Protein AF-A0A7R9H6P8-F1 (afdb_monomer_lite)

Secondary structure (DSSP, 8-state):
---SSSSTT-HHHHHHHHHHHHH-TTS-HHHHHHHHHHH--HHHHHHHHHTT-S--PPP---------------------------------------SS--SSHHHHHHHHHHHHHHHHHHHHHHHHHHHT--------

pLDDT: mean 73.04, std 22.58, range [33.72, 96.62]

Radius of gyration: 25.8 Å; chains: 1; bounding box: 58×36×76 Å

Foldseek 3Di:
DDDPPPQLPDPVLVVLLVVLCVVVVFFDSVQLSVVCSVPVDSVVSNVCVVVVVGDDDTDDDPDDDDDDDDDDDDYDDDDDPPPDDDDDDDDDDDPPDDVDQDPDPVVNVVSVVVNVVVVVVVVVVVVCVVVVPDPPPPDD

Organism: Timema poppense (NCBI:txid170557)

Structure (mmCIF, N/CA/C/O backbone):
data_AF-A0A7R9H6P8-F1
#
_entry.id   AF-A0A7R9H6P8-F1
#
loop_
_atom_site.group_PDB
_atom_site.id
_atom_site.type_symbol
_atom_site.label_atom_id
_atom_site.label_alt_id
_atom_site.label_comp_id
_atom_site.label_asym_id
_atom_site.label_entity_id
_atom_site.label_seq_id
_atom_site.pdbx_PDB_ins_code
_atom_site.Cartn_x
_atom_site.Cartn_y
_atom_site.Cartn_z
_atom_site.occupancy
_atom_site.B_iso_or_equiv
_atom_site.auth_seq_id
_atom_site.auth_comp_id
_atom_site.auth_asym_id
_atom_site.auth_atom_id
_atom_site.pdbx_PDB_model_num
ATOM 1 N N . MET A 1 1 ? -23.206 -1.501 -11.627 1.00 37.97 1 MET A N 1
ATOM 2 C CA . MET A 1 1 ? -22.827 -1.495 -10.198 1.00 37.97 1 MET A CA 1
ATOM 3 C C . MET A 1 1 ? -22.296 -2.880 -9.834 1.00 37.97 1 MET A C 1
ATOM 5 O O . MET A 1 1 ? -23.114 -3.758 -9.580 1.00 37.97 1 MET A O 1
ATOM 9 N N . PRO A 1 2 ? -20.983 -3.161 -9.915 1.00 48.78 2 PRO A N 1
ATOM 10 C CA . PRO A 1 2 ? -20.496 -4.504 -9.627 1.00 48.78 2 PRO A CA 1
ATOM 11 C C . PRO A 1 2 ? -20.316 -4.713 -8.110 1.00 48.78 2 PRO A C 1
ATOM 13 O O . PRO A 1 2 ? -19.458 -4.113 -7.479 1.00 48.78 2 PRO A O 1
ATOM 16 N N . GLN A 1 3 ? -21.210 -5.528 -7.546 1.00 43.28 3 GLN A N 1
ATOM 17 C CA . GLN A 1 3 ? -20.971 -6.648 -6.620 1.00 43.28 3 GLN A CA 1
ATOM 18 C C . GLN A 1 3 ? -19.901 -6.494 -5.505 1.00 43.28 3 GLN A C 1
ATOM 20 O O . GLN A 1 3 ? -18.798 -7.018 -5.625 1.00 43.28 3 GLN A O 1
ATOM 25 N N . LEU A 1 4 ? -20.271 -5.930 -4.344 1.00 50.16 4 LEU A N 1
ATOM 26 C CA . LEU A 1 4 ? -19.493 -6.022 -3.085 1.00 50.16 4 LEU A CA 1
ATOM 27 C C . LEU A 1 4 ? -19.704 -7.344 -2.302 1.00 50.16 4 LEU A C 1
ATOM 29 O O . LEU A 1 4 ? -19.165 -7.512 -1.212 1.00 50.16 4 LEU A O 1
ATOM 33 N N . SER A 1 5 ? -20.480 -8.300 -2.825 1.00 51.19 5 SER A N 1
ATOM 34 C CA . SER A 1 5 ? -20.969 -9.445 -2.035 1.00 51.19 5 SER A CA 1
ATOM 35 C C . SER A 1 5 ? -20.030 -10.663 -1.955 1.00 51.19 5 SER A C 1
ATOM 37 O O . SER A 1 5 ? -20.344 -11.590 -1.215 1.00 51.19 5 SER A O 1
ATOM 39 N N . GLN A 1 6 ? -18.909 -10.711 -2.688 1.00 51.78 6 GLN A N 1
ATOM 40 C CA . GLN A 1 6 ? -18.030 -11.900 -2.708 1.00 51.78 6 GLN A CA 1
ATOM 41 C C . GLN A 1 6 ? -16.769 -11.812 -1.832 1.00 51.78 6 GLN A C 1
ATOM 43 O O . GLN A 1 6 ? -16.151 -12.840 -1.568 1.00 51.78 6 GLN A O 1
ATOM 48 N N . TYR A 1 7 ? -16.380 -10.630 -1.346 1.00 56.72 7 TYR A N 1
ATOM 49 C CA . TYR A 1 7 ? -15.094 -10.472 -0.649 1.00 56.72 7 TYR A CA 1
ATOM 50 C C . TYR A 1 7 ? -15.143 -10.719 0.866 1.00 56.72 7 TYR A C 1
ATOM 52 O O . TYR A 1 7 ? -14.104 -11.009 1.458 1.00 56.72 7 TYR A O 1
ATOM 60 N N . SER A 1 8 ? -16.326 -10.683 1.494 1.00 57.38 8 SER A N 1
ATOM 61 C CA . SER A 1 8 ? -16.483 -10.871 2.950 1.00 57.38 8 SER A CA 1
ATOM 62 C C . SER A 1 8 ? -16.074 -12.267 3.447 1.00 57.38 8 SER A C 1
ATOM 64 O O . SER A 1 8 ? -15.758 -12.434 4.626 1.00 57.38 8 SER A O 1
ATOM 66 N N . GLY A 1 9 ? -16.043 -13.262 2.553 1.00 64.94 9 GLY A N 1
ATOM 67 C CA . GLY A 1 9 ? -15.785 -14.666 2.879 1.00 64.94 9 GLY A CA 1
ATOM 68 C C . GLY A 1 9 ? -14.418 -15.211 2.463 1.00 64.94 9 GLY A C 1
ATOM 69 O O . GLY A 1 9 ? -14.198 -16.411 2.612 1.00 64.94 9 GLY A O 1
ATOM 70 N N . SER A 1 10 ? -13.498 -14.400 1.921 1.00 85.50 10 SER A N 1
ATOM 71 C CA . SER A 1 10 ? -12.208 -14.961 1.497 1.00 85.50 10 SER A CA 1
ATOM 72 C C . SER A 1 10 ? -11.336 -15.326 2.718 1.00 85.50 10 SER A C 1
ATOM 74 O O . SER A 1 10 ? -11.171 -14.514 3.637 1.00 85.50 10 SER A O 1
ATOM 76 N N . PRO A 1 11 ? -10.752 -16.540 2.763 1.00 88.81 11 PRO A N 1
ATOM 77 C CA . PRO A 1 11 ? -9.959 -17.004 3.907 1.00 88.81 11 PRO A CA 1
ATOM 78 C C . PRO A 1 11 ? -8.655 -16.214 4.082 1.00 88.81 11 PRO A C 1
ATOM 80 O O . PRO A 1 11 ? -8.019 -16.261 5.133 1.00 88.81 11 PRO A O 1
ATOM 83 N N . GLU A 1 12 ? -8.218 -15.508 3.043 1.00 91.94 12 GLU A N 1
ATOM 84 C CA . GLU A 1 12 ? -7.106 -14.567 3.108 1.00 91.94 12 GLU A CA 1
ATOM 85 C C . GLU A 1 12 ? -7.494 -13.295 3.867 1.00 91.94 12 GLU A C 1
ATOM 87 O O . GLU A 1 12 ? -6.820 -12.937 4.830 1.00 91.94 12 GLU A O 1
ATOM 92 N N . LEU A 1 13 ? -8.630 -12.678 3.532 1.00 92.69 13 LEU A N 1
ATOM 93 C CA . LEU A 1 13 ? -9.085 -11.455 4.195 1.00 92.69 13 LEU A CA 1
ATOM 94 C C . LEU A 1 13 ? -9.357 -11.687 5.685 1.00 92.69 13 LEU A C 1
ATOM 96 O O . LEU A 1 13 ? -8.992 -10.868 6.519 1.00 92.69 13 LEU A O 1
ATOM 100 N N . GLN A 1 14 ? -9.905 -12.851 6.038 1.00 93.88 14 GLN A N 1
ATOM 101 C CA . GLN A 1 14 ? -10.094 -13.261 7.433 1.00 93.88 14 GLN A CA 1
ATOM 102 C C . GLN A 1 14 ? -8.765 -13.396 8.198 1.00 93.88 14 GLN A C 1
ATOM 104 O O . GLN A 1 14 ? -8.693 -13.051 9.378 1.00 93.88 14 GLN A O 1
ATOM 109 N N . ARG A 1 15 ? -7.691 -13.861 7.541 1.00 95.12 15 ARG A N 1
ATOM 110 C CA . ARG A 1 15 ? -6.345 -13.891 8.140 1.00 95.12 15 ARG A CA 1
ATOM 111 C C . ARG A 1 15 ? -5.810 -12.478 8.368 1.00 95.12 15 ARG A C 1
ATOM 113 O O . ARG A 1 15 ? -5.304 -12.199 9.451 1.00 95.12 15 ARG A O 1
ATOM 120 N N . MET A 1 16 ? -5.992 -11.585 7.397 1.00 96.25 16 MET A N 1
ATOM 121 C CA . MET A 1 16 ? -5.592 -10.179 7.516 1.00 96.25 16 MET A CA 1
ATOM 122 C C . MET A 1 16 ? -6.354 -9.457 8.635 1.00 96.25 16 MET A C 1
ATOM 124 O O . MET A 1 16 ? -5.744 -8.739 9.421 1.00 96.25 16 MET A O 1
ATOM 128 N N . VAL A 1 17 ? -7.665 -9.693 8.766 1.00 96.12 17 VAL A N 1
ATOM 129 C CA . VAL A 1 17 ? -8.488 -9.127 9.849 1.00 96.12 17 VAL A CA 1
ATOM 130 C C . VAL A 1 17 ? -7.927 -9.501 11.220 1.00 96.12 17 VAL A C 1
ATOM 132 O O . VAL A 1 17 ? -7.812 -8.636 12.085 1.00 96.12 17 VAL A O 1
ATOM 135 N N . ARG A 1 18 ? -7.554 -10.771 11.424 1.00 95.75 18 ARG A N 1
ATOM 136 C CA . ARG A 1 18 ? -6.962 -11.228 12.692 1.00 95.75 18 ARG A CA 1
ATOM 137 C C . ARG A 1 18 ? -5.633 -10.537 12.970 1.00 95.75 18 ARG A C 1
ATOM 139 O O . ARG A 1 18 ? -5.439 -10.043 14.068 1.00 95.75 18 ARG A O 1
ATOM 146 N N . GLN A 1 19 ? -4.759 -10.439 11.969 1.00 96.62 19 GLN A N 1
ATOM 147 C CA . GLN A 1 19 ? -3.470 -9.760 12.118 1.00 96.62 19 GLN A CA 1
ATOM 148 C C . GLN A 1 19 ? -3.630 -8.293 12.541 1.00 96.62 19 GLN A C 1
ATOM 150 O O . GLN A 1 19 ? -2.896 -7.824 13.406 1.00 96.62 19 GLN A O 1
ATOM 155 N N . VAL A 1 20 ? -4.595 -7.573 11.961 1.00 96.31 20 VAL A N 1
ATOM 156 C CA . VAL A 1 20 ? -4.884 -6.184 12.353 1.00 96.31 20 VAL A CA 1
ATOM 157 C C . VAL A 1 20 ? -5.493 -6.120 13.759 1.00 96.31 20 VAL A C 1
ATOM 159 O O . VAL A 1 20 ? -5.157 -5.221 14.523 1.00 96.31 20 VAL A O 1
ATOM 162 N N . ALA A 1 21 ? -6.343 -7.078 14.133 1.00 94.81 21 ALA A N 1
ATOM 163 C CA . ALA A 1 21 ? -6.947 -7.123 15.464 1.00 94.81 21 ALA A CA 1
ATOM 164 C C . ALA A 1 21 ? -5.920 -7.355 16.591 1.00 94.81 21 ALA A C 1
ATOM 166 O O . ALA A 1 21 ? -6.086 -6.795 17.670 1.00 94.81 21 ALA A O 1
ATOM 167 N N . GLU A 1 22 ? -4.835 -8.097 16.339 1.00 95.75 22 GLU A N 1
ATOM 168 C CA . GLU A 1 22 ? -3.742 -8.271 17.315 1.00 95.75 22 GLU A CA 1
ATOM 169 C C . GLU A 1 22 ? -3.032 -6.948 17.647 1.00 95.75 22 GLU A C 1
ATOM 171 O O . GLU A 1 22 ? -2.591 -6.739 18.775 1.00 95.75 22 GLU A O 1
ATOM 176 N N . VAL A 1 23 ? -2.927 -6.035 16.674 1.00 96.25 23 VAL A N 1
ATOM 177 C CA . VAL A 1 23 ? -2.262 -4.732 16.860 1.00 96.25 23 VAL A CA 1
ATOM 178 C C . VAL A 1 23 ? -3.230 -3.608 17.233 1.00 96.25 23 VAL A C 1
ATOM 180 O O . VAL A 1 23 ? -2.809 -2.608 17.811 1.00 96.25 23 VAL A O 1
ATOM 183 N N . LEU A 1 24 ? -4.522 -3.762 16.935 1.00 93.62 24 LEU A N 1
ATOM 184 C CA . LEU A 1 24 ? -5.581 -2.796 17.228 1.00 93.62 24 LEU A CA 1
ATOM 185 C C . LEU A 1 24 ? -6.790 -3.491 17.892 1.00 93.62 24 LEU A C 1
ATOM 187 O O . LEU A 1 24 ? -7.868 -3.560 17.297 1.00 93.62 24 LEU A O 1
ATOM 191 N N . PRO A 1 25 ? -6.655 -3.971 19.144 1.00 91.94 25 PRO A N 1
ATOM 192 C CA . PRO A 1 25 ? -7.659 -4.827 19.791 1.00 91.94 25 PRO A CA 1
ATOM 193 C C . PRO A 1 25 ? -8.988 -4.124 20.100 1.00 91.94 25 PRO A C 1
ATOM 195 O O . PRO A 1 25 ? -10.005 -4.778 20.315 1.00 91.94 25 PRO A O 1
ATOM 198 N N . TYR A 1 26 ? -9.005 -2.789 20.122 1.00 92.00 26 TYR A N 1
ATOM 199 C CA . TYR A 1 26 ? -10.213 -2.003 20.393 1.00 92.00 26 TYR A CA 1
ATOM 200 C C . TYR A 1 26 ? -11.073 -1.757 19.147 1.00 92.00 26 TYR A C 1
ATOM 202 O O . TYR A 1 26 ? -12.174 -1.214 19.264 1.00 92.00 26 TYR A O 1
ATOM 210 N N . VAL A 1 27 ? -10.590 -2.132 17.959 1.00 92.94 27 VAL A N 1
ATOM 211 C CA . VAL A 1 27 ? -11.287 -1.909 16.690 1.00 92.94 27 VAL A CA 1
ATOM 212 C C . VAL A 1 27 ? -12.149 -3.132 16.350 1.00 92.94 27 VAL A C 1
ATOM 214 O O . VAL A 1 27 ? -11.625 -4.243 16.284 1.00 92.94 27 VAL A O 1
ATOM 217 N N . PRO A 1 28 ? -13.457 -2.968 16.076 1.00 93.25 28 PRO A N 1
ATOM 218 C CA . PRO A 1 28 ? -14.317 -4.078 15.674 1.00 93.25 28 PRO A CA 1
ATOM 219 C C . PRO A 1 28 ? -13.875 -4.746 14.363 1.00 93.25 28 PRO A C 1
ATOM 221 O O . PRO A 1 28 ? -13.532 -4.071 13.389 1.00 93.25 28 PRO A O 1
ATOM 224 N N . HIS A 1 29 ? -13.985 -6.076 14.296 1.00 93.62 29 HIS A N 1
ATOM 225 C CA . HIS A 1 29 ? -13.625 -6.854 13.104 1.00 93.62 29 HIS A CA 1
ATOM 226 C C . HIS A 1 29 ? -14.383 -6.427 11.842 1.00 93.62 29 HIS A C 1
ATOM 228 O O . HIS A 1 29 ? -13.794 -6.422 10.766 1.00 93.62 29 HIS A O 1
ATOM 234 N N . ASP A 1 30 ? -15.648 -6.014 11.961 1.00 92.38 30 ASP A N 1
ATOM 235 C CA . ASP A 1 30 ? -16.454 -5.561 10.818 1.00 92.38 30 ASP A CA 1
ATOM 236 C C . ASP A 1 30 ? -15.883 -4.297 10.167 1.00 92.38 30 ASP A C 1
ATOM 238 O O . ASP A 1 30 ? -15.922 -4.135 8.946 1.00 92.38 30 ASP A O 1
ATOM 242 N N . VAL A 1 31 ? -15.311 -3.407 10.981 1.00 93.81 31 VAL A N 1
ATOM 243 C CA . VAL A 1 31 ? -14.673 -2.171 10.520 1.00 93.81 31 VAL A CA 1
ATOM 244 C C . VAL A 1 31 ? -13.377 -2.496 9.790 1.00 93.81 31 VAL A C 1
ATOM 246 O O . VAL A 1 31 ? -13.159 -2.012 8.679 1.00 93.81 31 VAL A O 1
ATOM 249 N N . ILE A 1 32 ? -12.550 -3.356 10.390 1.00 94.81 32 ILE A N 1
ATOM 250 C CA . ILE A 1 32 ? -11.300 -3.833 9.793 1.00 94.81 32 ILE A CA 1
ATOM 251 C C . ILE A 1 32 ? -11.594 -4.529 8.459 1.00 94.81 32 ILE A C 1
ATOM 253 O O . ILE A 1 32 ? -10.953 -4.238 7.454 1.00 94.81 32 ILE A O 1
ATOM 257 N N . LEU A 1 33 ? -12.596 -5.411 8.428 1.00 94.69 33 LEU A N 1
ATOM 258 C CA . LEU A 1 33 ? -13.016 -6.135 7.232 1.00 94.69 33 LEU A CA 1
ATOM 259 C C . LEU A 1 33 ? -13.463 -5.168 6.134 1.00 94.69 33 LEU A C 1
ATOM 261 O O . LEU A 1 33 ? -13.015 -5.284 4.995 1.00 94.69 33 LEU A O 1
ATOM 265 N N . LYS A 1 34 ? -14.316 -4.195 6.470 1.00 92.38 34 LYS A N 1
ATOM 266 C CA . LYS A 1 34 ? -14.814 -3.197 5.517 1.00 92.38 34 LYS A CA 1
ATOM 267 C C . LYS A 1 34 ? -13.679 -2.383 4.900 1.00 92.38 34 LYS A C 1
ATOM 269 O O . LYS A 1 34 ? -13.715 -2.132 3.696 1.00 92.38 34 LYS A O 1
ATOM 274 N N . ASP A 1 35 ? -12.692 -1.975 5.697 1.00 94.38 35 ASP A N 1
ATOM 275 C CA . ASP A 1 35 ? -11.550 -1.232 5.165 1.00 94.38 35 ASP A CA 1
ATOM 276 C C . ASP A 1 35 ? -10.614 -2.129 4.349 1.00 94.38 35 ASP A C 1
ATOM 278 O O . ASP A 1 35 ? -10.187 -1.727 3.271 1.00 94.38 35 ASP A O 1
ATOM 282 N N . LEU A 1 36 ? -10.392 -3.377 4.771 1.00 94.31 36 LEU A N 1
ATOM 283 C CA . LEU A 1 36 ? -9.584 -4.355 4.038 1.00 94.31 36 LEU A CA 1
ATOM 284 C C . LEU A 1 36 ? -10.159 -4.718 2.665 1.00 94.31 36 LEU A C 1
ATOM 286 O O . LEU A 1 36 ? -9.387 -4.913 1.730 1.00 94.31 36 LEU A O 1
ATOM 290 N N . VAL A 1 37 ? -11.488 -4.765 2.502 1.00 93.31 37 VAL A N 1
ATOM 291 C CA . VAL A 1 37 ? -12.125 -4.942 1.178 1.00 93.31 37 VAL A CA 1
ATOM 292 C C . VAL A 1 37 ? -11.766 -3.795 0.226 1.00 93.31 37 VAL A C 1
ATOM 294 O O . VAL A 1 37 ? -11.760 -3.977 -0.987 1.00 93.31 37 VAL A O 1
ATOM 297 N N . ARG A 1 38 ? -11.472 -2.604 0.756 1.00 90.00 38 ARG A N 1
ATOM 298 C CA . ARG A 1 38 ? -11.093 -1.432 -0.037 1.00 90.00 38 ARG A CA 1
ATOM 299 C C . ARG A 1 38 ? -9.580 -1.324 -0.219 1.00 90.00 38 ARG A C 1
ATOM 301 O O . ARG A 1 38 ? -9.123 -1.011 -1.314 1.00 90.00 38 ARG A O 1
ATOM 308 N N . SER A 1 39 ? -8.813 -1.531 0.848 1.00 92.00 39 SER A N 1
ATOM 309 C CA . SER A 1 39 ? -7.368 -1.293 0.887 1.00 92.00 39 SER A CA 1
ATOM 310 C C . SER A 1 39 ? -6.546 -2.488 0.399 1.00 92.00 39 SER A C 1
ATOM 312 O O . SER A 1 39 ? -5.427 -2.290 -0.073 1.00 92.00 39 SER A O 1
ATOM 314 N N . HIS A 1 40 ? -7.075 -3.714 0.526 1.00 91.38 40 HIS A N 1
ATOM 315 C CA . HIS A 1 40 ? -6.378 -4.982 0.273 1.00 91.38 40 HIS A CA 1
ATOM 316 C C . HIS A 1 40 ? -4.997 -5.085 0.950 1.00 91.38 40 HIS A C 1
ATOM 318 O O . HIS A 1 40 ? -4.126 -5.830 0.504 1.00 91.38 40 HIS A O 1
ATOM 324 N N . SER A 1 41 ? -4.773 -4.333 2.031 1.00 94.12 41 SER A N 1
ATOM 325 C CA . SER A 1 41 ? -3.481 -4.246 2.709 1.00 94.12 41 SER A CA 1
ATOM 326 C C . SER A 1 41 ? -3.672 -4.001 4.201 1.00 94.12 41 SER A C 1
ATOM 328 O O . SER A 1 41 ? -4.396 -3.092 4.612 1.00 94.12 41 SER A O 1
ATOM 330 N N . THR A 1 42 ? -2.992 -4.803 5.019 1.00 96.06 42 THR A N 1
ATOM 331 C CA . THR A 1 42 ? -2.986 -4.667 6.480 1.00 96.06 42 THR A CA 1
ATOM 332 C C . THR A 1 42 ? -2.390 -3.338 6.920 1.00 96.06 42 THR A C 1
ATOM 334 O O . THR A 1 42 ? -2.991 -2.647 7.734 1.00 96.06 42 THR A O 1
ATOM 337 N N . ASP A 1 43 ? -1.254 -2.943 6.345 1.00 96.19 43 ASP A N 1
ATOM 338 C CA . ASP A 1 43 ? -0.529 -1.727 6.723 1.00 96.19 43 ASP A CA 1
ATOM 339 C C . ASP A 1 43 ? -1.343 -0.469 6.421 1.00 96.19 43 ASP A C 1
ATOM 341 O O . ASP A 1 43 ? -1.481 0.401 7.276 1.00 96.19 43 ASP A O 1
ATOM 345 N N . ILE A 1 44 ? -1.964 -0.412 5.236 1.00 95.25 44 ILE A N 1
ATOM 346 C CA . ILE A 1 44 ? -2.850 0.699 4.863 1.00 95.25 44 ILE A CA 1
ATOM 347 C C . ILE A 1 44 ? -4.061 0.747 5.798 1.00 95.25 44 ILE A C 1
ATOM 349 O O . ILE A 1 44 ? -4.449 1.824 6.237 1.00 95.25 44 ILE A O 1
ATOM 353 N N . THR A 1 45 ? -4.632 -0.410 6.143 1.00 96.38 45 THR A N 1
ATOM 354 C CA . THR A 1 45 ? -5.776 -0.482 7.063 1.00 96.38 45 THR A CA 1
ATOM 355 C C . THR A 1 45 ? -5.420 0.044 8.453 1.00 96.38 45 THR A C 1
ATOM 357 O O . THR A 1 45 ? -6.173 0.827 9.027 1.00 96.38 45 THR A O 1
ATOM 360 N N . ILE A 1 46 ? -4.252 -0.331 8.983 1.00 96.19 46 ILE A N 1
ATOM 361 C CA . ILE A 1 46 ? -3.757 0.159 10.276 1.00 96.19 46 ILE A CA 1
ATOM 362 C C . ILE A 1 46 ? -3.564 1.678 10.228 1.00 96.19 46 ILE A C 1
ATOM 364 O O . ILE A 1 46 ? -4.075 2.380 11.100 1.00 96.19 46 ILE A O 1
ATOM 368 N N . SER A 1 47 ? -2.886 2.192 9.196 1.00 96.56 47 SER A N 1
ATOM 369 C CA . SER A 1 47 ? -2.696 3.635 9.005 1.00 96.56 47 SER A CA 1
ATOM 370 C C . SER A 1 47 ? -4.026 4.378 8.936 1.00 96.56 47 SER A C 1
ATOM 372 O O . SER A 1 47 ? -4.222 5.329 9.682 1.00 96.56 47 SER A O 1
ATOM 374 N N . ASN A 1 48 ? -4.978 3.906 8.130 1.00 94.31 48 ASN A N 1
ATOM 375 C CA . ASN A 1 48 ? -6.287 4.541 7.981 1.00 94.31 48 ASN A CA 1
ATOM 376 C C . ASN A 1 48 ? -7.050 4.641 9.310 1.00 94.31 48 ASN A C 1
ATOM 378 O O . ASN A 1 48 ? -7.741 5.631 9.559 1.00 94.31 48 ASN A O 1
ATOM 382 N N . ILE A 1 49 ? -6.945 3.616 10.159 1.00 94.44 49 ILE A N 1
ATOM 383 C CA . ILE A 1 49 ? -7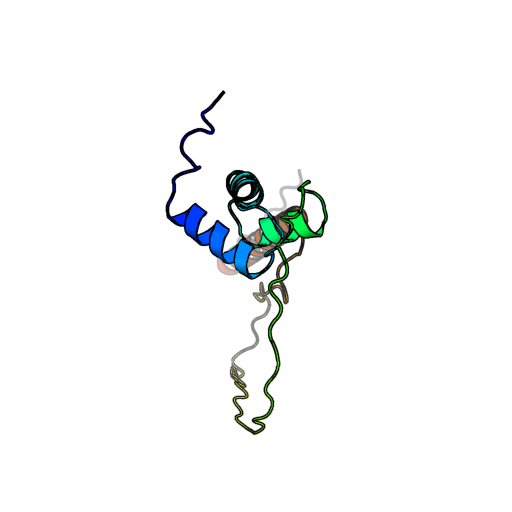.588 3.602 11.475 1.00 94.44 49 ILE A CA 1
ATOM 384 C C . ILE A 1 49 ? -6.895 4.585 12.429 1.00 94.44 49 ILE A C 1
ATOM 386 O O . ILE A 1 49 ? -7.574 5.348 13.113 1.00 94.44 49 ILE A O 1
ATOM 390 N N . LEU A 1 50 ? -5.559 4.596 12.464 1.00 92.94 50 LEU A N 1
ATOM 391 C CA . LEU A 1 50 ? -4.782 5.478 13.345 1.00 92.94 50 LEU A CA 1
ATOM 392 C C . LEU A 1 50 ? -4.859 6.954 12.933 1.00 92.94 50 LEU A C 1
ATOM 394 O O . LEU A 1 50 ? -4.864 7.833 13.790 1.00 92.94 50 LEU A O 1
ATOM 398 N N . GLU A 1 51 ? -4.957 7.225 11.634 1.00 90.44 51 GLU A N 1
ATOM 399 C CA . GLU A 1 51 ? -5.139 8.567 11.069 1.00 90.44 51 GLU A CA 1
ATOM 400 C C . GLU A 1 51 ? -6.593 9.062 11.184 1.00 90.44 51 GLU A C 1
ATOM 402 O O . GLU A 1 51 ? -6.885 10.210 10.852 1.00 90.44 51 GLU A O 1
ATOM 407 N N . GLY A 1 52 ? -7.520 8.219 11.660 1.00 88.19 52 GLY A N 1
ATOM 408 C CA . GLY A 1 52 ? -8.930 8.575 11.841 1.00 88.19 52 GLY A CA 1
ATOM 409 C C . GLY A 1 52 ? -9.737 8.651 10.540 1.00 88.19 52 GLY A C 1
ATOM 410 O O . GLY A 1 52 ? -10.859 9.155 10.541 1.00 88.19 52 GLY A O 1
ATOM 411 N N . LEU A 1 53 ? -9.203 8.128 9.431 1.00 88.56 53 LEU A N 1
ATOM 412 C CA . LEU A 1 53 ? -9.898 8.033 8.140 1.00 88.56 53 LEU A CA 1
ATOM 413 C C . LEU A 1 53 ? -11.026 6.990 8.163 1.00 88.56 53 LEU A C 1
ATOM 415 O O . LEU A 1 53 ? -11.934 7.020 7.327 1.00 88.56 53 LEU A O 1
ATOM 419 N N . VAL A 1 54 ? -10.974 6.062 9.121 1.00 87.31 54 VAL A N 1
ATOM 420 C CA . VAL A 1 54 ? -12.011 5.065 9.385 1.00 87.31 54 VAL A CA 1
ATOM 421 C C . VAL A 1 54 ? -12.641 5.354 10.744 1.00 87.31 54 VAL A C 1
ATOM 423 O O . VAL A 1 54 ? -12.020 5.170 11.787 1.00 87.31 54 VAL A O 1
ATOM 426 N N . SER A 1 55 ? -13.9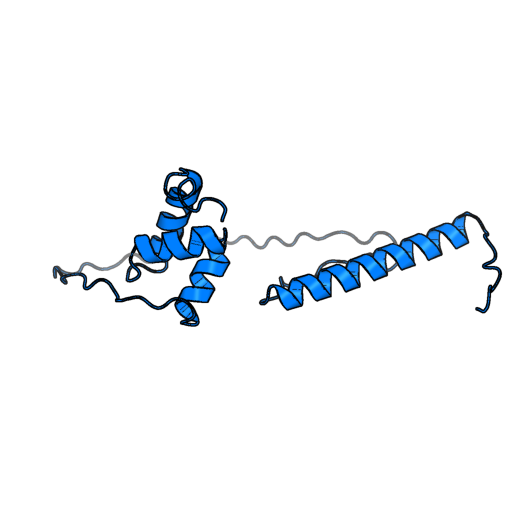00 5.796 10.734 1.00 85.44 55 SER A N 1
ATOM 427 C CA . SER A 1 55 ? -14.671 6.022 11.960 1.00 85.44 55 SER A CA 1
ATOM 428 C C . SER A 1 55 ? -15.200 4.698 12.517 1.00 85.44 55 SER A C 1
ATOM 430 O O . SER A 1 55 ? -15.805 3.912 11.783 1.00 85.44 55 SER A O 1
ATOM 432 N N . TYR A 1 56 ? -14.988 4.460 13.812 1.00 85.62 56 TYR A N 1
ATOM 433 C CA . TYR A 1 56 ? -15.519 3.303 14.528 1.00 85.62 56 TYR A CA 1
ATOM 434 C C . TYR A 1 56 ? -15.851 3.636 15.981 1.00 85.62 56 TYR A C 1
ATOM 436 O O . TYR A 1 56 ? -15.312 4.576 16.563 1.00 85.62 56 TYR A O 1
ATOM 444 N N . THR A 1 57 ? -16.733 2.834 16.573 1.00 82.06 57 THR A N 1
ATOM 445 C CA . THR A 1 57 ? -16.986 2.844 18.015 1.00 82.06 57 THR A CA 1
ATOM 446 C C . THR A 1 57 ? -16.119 1.758 18.657 1.00 82.06 57 THR A C 1
ATOM 448 O O . THR A 1 57 ? -16.245 0.598 18.257 1.00 82.06 57 THR A O 1
ATOM 451 N N . PRO A 1 58 ? -15.216 2.096 19.594 1.00 78.81 58 PRO A N 1
ATOM 452 C CA . PRO A 1 58 ? -14.333 1.115 20.209 1.00 78.81 58 PRO A CA 1
ATOM 453 C C . PRO A 1 58 ? -15.120 0.101 21.041 1.00 78.81 58 PRO A C 1
ATOM 455 O O . PRO A 1 58 ? -16.076 0.457 21.735 1.00 78.81 58 PRO A O 1
ATOM 458 N N . LEU A 1 59 ? -14.707 -1.165 20.979 1.00 76.06 59 LEU A N 1
ATOM 459 C CA . LEU A 1 59 ? -15.323 -2.225 21.771 1.00 76.06 59 LEU A CA 1
ATOM 460 C C . LEU A 1 59 ? -14.945 -2.042 2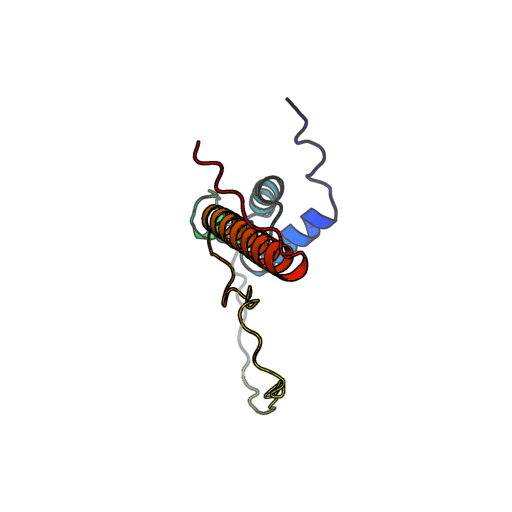3.249 1.00 76.06 59 LEU A C 1
ATOM 462 O O . LEU A 1 59 ? -13.768 -2.078 23.611 1.00 76.06 59 LEU A O 1
ATOM 466 N N . THR A 1 60 ? -15.937 -1.853 24.119 1.00 61.81 60 THR A N 1
ATOM 467 C CA . THR A 1 60 ? -15.722 -1.804 25.570 1.00 61.81 60 THR A CA 1
ATOM 468 C C . THR A 1 60 ? -15.475 -3.217 26.084 1.00 61.81 60 THR A C 1
ATOM 470 O O . THR A 1 60 ? -16.410 -4.006 26.218 1.00 61.81 60 THR A O 1
ATOM 473 N N . VAL A 1 61 ? -14.220 -3.556 26.363 1.00 56.47 61 VAL A N 1
ATOM 474 C CA . VAL A 1 61 ? -13.885 -4.822 27.020 1.00 56.47 61 VAL A CA 1
ATOM 475 C C . VAL A 1 61 ? -14.234 -4.685 28.511 1.00 56.47 61 VAL A C 1
ATOM 477 O O . VAL A 1 61 ? -13.708 -3.772 29.153 1.00 56.47 61 VAL A O 1
ATOM 480 N N . PRO A 1 62 ? -15.107 -5.525 29.101 1.00 49.81 62 PRO A N 1
ATOM 481 C CA . PRO A 1 62 ? -15.267 -5.542 30.549 1.00 49.81 62 PRO A CA 1
ATOM 482 C C . PRO A 1 62 ? -13.945 -6.005 31.177 1.00 49.81 62 PRO A C 1
ATOM 484 O O . PRO A 1 62 ? -13.486 -7.118 30.929 1.00 49.81 62 PRO A O 1
ATOM 487 N N . GLN A 1 63 ? -13.311 -5.131 31.962 1.00 43.66 63 GLN A N 1
ATOM 488 C CA . GLN A 1 63 ? -12.117 -5.451 32.743 1.00 43.66 63 GLN A CA 1
ATOM 489 C C . GLN A 1 63 ? -12.437 -6.563 33.751 1.00 43.66 63 GLN A C 1
ATOM 491 O O . GLN A 1 63 ? -12.993 -6.304 34.816 1.00 43.66 63 GLN A O 1
ATOM 496 N N . THR A 1 64 ? -12.057 -7.803 33.458 1.00 40.41 64 THR A N 1
ATOM 497 C CA . THR A 1 64 ? -11.888 -8.819 34.501 1.00 40.41 64 THR A CA 1
ATOM 498 C C . THR A 1 64 ? -10.510 -8.646 35.128 1.00 40.41 64 THR A C 1
ATOM 500 O O . THR A 1 64 ? -9.485 -8.896 34.497 1.00 40.41 64 THR A O 1
ATOM 503 N N . ALA A 1 65 ? -10.505 -8.166 36.369 1.00 46.44 65 ALA A N 1
ATOM 504 C CA . ALA A 1 65 ? -9.338 -8.038 37.228 1.00 46.44 65 ALA A CA 1
ATOM 505 C C . ALA A 1 65 ? -8.863 -9.404 37.759 1.00 46.44 65 ALA A C 1
ATOM 507 O O . ALA A 1 65 ? -9.676 -10.146 38.303 1.00 46.44 65 ALA A O 1
ATOM 508 N N . SER A 1 66 ? -7.554 -9.682 37.672 1.00 39.28 66 SER A N 1
ATOM 509 C CA . SER A 1 66 ? -6.782 -10.533 38.609 1.00 39.28 66 SER A CA 1
ATOM 510 C C . SER A 1 66 ? -5.292 -10.582 38.197 1.00 39.28 66 SER A C 1
ATOM 512 O O . SER A 1 66 ? -4.968 -11.122 37.144 1.00 39.28 66 SER A O 1
ATOM 514 N N . THR A 1 67 ? -4.426 -9.773 38.824 1.00 37.41 67 THR A N 1
ATOM 515 C CA . THR A 1 67 ? -3.411 -10.109 39.866 1.00 37.41 67 THR A CA 1
ATOM 516 C C . THR A 1 67 ? -2.095 -10.778 39.401 1.00 37.41 67 THR A C 1
ATOM 518 O O . THR A 1 67 ? -2.027 -11.974 39.160 1.00 37.41 67 THR A O 1
ATOM 521 N N . THR A 1 68 ? -1.035 -9.952 39.366 1.00 39.84 68 THR A N 1
ATOM 522 C CA . THR A 1 68 ? 0.384 -10.164 39.764 1.00 39.84 68 THR A CA 1
ATOM 523 C C . THR A 1 68 ? 1.003 -11.571 39.813 1.00 39.84 68 THR A C 1
ATOM 525 O O . THR A 1 68 ? 0.629 -12.375 40.664 1.00 39.84 68 THR A O 1
ATOM 528 N N . SER A 1 69 ? 2.139 -11.750 39.116 1.00 38.22 69 SER A N 1
ATOM 529 C CA . SER A 1 69 ? 3.414 -12.212 39.713 1.00 38.22 69 SER A CA 1
ATOM 530 C C . SER A 1 69 ? 4.621 -11.943 38.802 1.00 38.22 69 SER A C 1
ATOM 532 O O . SER A 1 69 ? 4.512 -11.863 37.584 1.00 38.22 69 SER A O 1
ATOM 534 N N . SER A 1 70 ? 5.756 -11.729 39.455 1.00 42.00 70 SER A N 1
ATOM 535 C CA . SER A 1 70 ? 6.988 -11.070 39.020 1.00 42.00 70 SER A CA 1
ATOM 536 C C . SER A 1 70 ? 8.129 -12.025 38.629 1.00 42.00 70 SER A C 1
ATOM 538 O O . SER A 1 70 ? 8.191 -13.142 39.129 1.00 42.00 70 SER A O 1
ATOM 540 N N . ASN A 1 71 ? 9.111 -11.455 37.917 1.00 42.28 71 ASN A N 1
ATOM 541 C CA . ASN A 1 71 ? 10.547 -11.791 37.844 1.00 42.28 71 ASN A CA 1
ATOM 542 C C . ASN A 1 71 ? 11.050 -12.892 36.891 1.00 42.28 71 ASN A C 1
ATOM 544 O O . ASN A 1 71 ? 10.687 -14.058 36.979 1.00 42.28 71 ASN A O 1
ATOM 548 N N . GLY A 1 72 ? 12.051 -12.498 36.090 1.00 36.16 72 GLY A N 1
ATOM 549 C CA . GLY A 1 72 ? 12.976 -13.381 35.376 1.00 36.16 72 GLY A CA 1
ATOM 550 C C . GLY A 1 72 ? 13.838 -12.625 34.360 1.00 36.16 72 GLY A C 1
ATOM 551 O O . GLY A 1 72 ? 13.506 -12.580 33.183 1.00 36.16 72 GLY A O 1
ATOM 552 N N . ALA A 1 73 ? 14.923 -11.996 34.818 1.00 37.97 73 ALA A N 1
ATOM 553 C CA . ALA A 1 73 ? 15.940 -11.362 33.978 1.00 37.97 73 ALA A CA 1
ATOM 554 C C . ALA A 1 73 ? 16.955 -12.388 33.429 1.00 37.97 73 ALA A C 1
ATOM 556 O O . ALA A 1 73 ? 17.300 -13.317 34.154 1.00 37.97 73 ALA A O 1
ATOM 557 N N . ALA A 1 74 ? 17.472 -12.144 32.212 1.00 36.94 74 ALA A N 1
ATOM 558 C CA . ALA A 1 74 ? 18.893 -12.205 31.804 1.00 36.94 74 ALA A CA 1
ATOM 559 C C . ALA A 1 74 ? 19.145 -12.774 30.382 1.00 36.94 74 ALA A C 1
ATOM 561 O O . ALA A 1 74 ? 18.946 -13.951 30.112 1.00 36.94 74 ALA A O 1
ATOM 562 N N . SER A 1 75 ? 19.725 -11.898 29.550 1.00 39.41 75 SER A N 1
ATOM 563 C CA . SER A 1 75 ? 20.966 -12.092 28.776 1.00 39.41 75 SER A CA 1
ATOM 564 C C . SER A 1 75 ? 21.024 -12.853 27.431 1.00 39.41 75 SER A C 1
ATOM 566 O O . SER A 1 75 ? 20.892 -14.065 27.334 1.00 39.41 75 SER A O 1
ATOM 568 N N . THR A 1 76 ? 21.488 -12.066 26.444 1.00 35.66 76 THR A N 1
ATOM 569 C CA . THR A 1 76 ? 22.594 -12.314 25.486 1.00 35.66 76 THR A CA 1
ATOM 570 C C . THR A 1 76 ? 22.413 -13.253 24.292 1.00 35.66 76 THR A C 1
ATOM 572 O O . THR A 1 76 ? 22.510 -14.468 24.410 1.00 35.66 76 THR A O 1
ATOM 575 N N . SER A 1 77 ? 22.347 -12.650 23.100 1.00 38.06 77 SER A N 1
ATOM 576 C CA . SER A 1 77 ? 23.228 -12.840 21.919 1.00 38.06 77 SER A CA 1
ATOM 577 C C . SER A 1 77 ? 22.565 -12.072 20.757 1.00 38.06 77 SER A C 1
ATOM 579 O O . SER A 1 77 ? 21.372 -12.195 20.536 1.00 38.06 77 SER A O 1
ATOM 581 N N . GLY A 1 78 ? 23.182 -11.120 20.059 1.00 40.75 78 GLY A N 1
ATOM 582 C CA . GLY A 1 78 ? 24.540 -11.123 19.539 1.00 40.75 78 GLY A CA 1
ATOM 583 C C . GLY A 1 78 ? 24.522 -11.680 18.115 1.00 40.75 78 GLY A C 1
ATOM 584 O O . GLY A 1 78 ? 24.980 -12.794 17.905 1.00 40.75 78 GLY A O 1
ATOM 585 N N . THR A 1 79 ? 23.980 -10.947 17.135 1.00 37.03 79 THR A N 1
ATOM 586 C CA . THR A 1 79 ? 24.253 -11.234 15.713 1.00 37.03 79 THR A CA 1
ATOM 587 C C . THR A 1 79 ? 24.233 -9.953 14.886 1.00 37.03 79 THR A C 1
ATOM 589 O O . THR A 1 79 ? 23.249 -9.570 14.258 1.00 37.03 79 THR A O 1
ATOM 592 N N . SER A 1 80 ? 25.378 -9.283 14.896 1.00 39.97 80 SER A N 1
ATOM 593 C CA . SER A 1 80 ? 25.816 -8.363 13.856 1.00 39.97 80 SER A CA 1
ATOM 594 C C . SER A 1 80 ? 25.912 -9.148 12.545 1.00 39.97 80 SER A C 1
ATOM 596 O O . SER A 1 80 ? 26.763 -10.025 12.427 1.00 39.97 80 SER A O 1
ATOM 598 N N . THR A 1 81 ? 25.073 -8.850 11.553 1.00 33.72 81 THR A N 1
ATOM 599 C CA . THR A 1 81 ? 25.328 -9.302 10.177 1.00 33.72 81 THR A CA 1
ATOM 600 C C . THR A 1 81 ? 25.852 -8.121 9.382 1.00 33.72 81 THR A C 1
ATOM 602 O O . THR A 1 81 ? 25.126 -7.401 8.706 1.00 33.72 81 THR A O 1
ATOM 605 N N . SER A 1 82 ? 27.156 -7.909 9.515 1.00 41.44 82 SER A N 1
ATOM 606 C CA . SER A 1 82 ? 27.973 -7.221 8.530 1.00 41.44 82 SER A CA 1
ATOM 607 C C . SER A 1 82 ? 28.102 -8.122 7.300 1.00 41.44 82 SER A C 1
ATOM 609 O O . SER A 1 82 ? 28.952 -9.010 7.274 1.00 41.44 82 SER A O 1
ATOM 611 N N . SER A 1 83 ? 27.282 -7.911 6.272 1.00 40.88 83 SER A N 1
ATOM 612 C CA . SER A 1 83 ? 27.588 -8.425 4.936 1.00 40.88 83 SER A CA 1
ATOM 613 C C . SER A 1 83 ? 28.416 -7.381 4.197 1.00 40.88 83 SER A C 1
ATOM 615 O O . SER A 1 83 ? 27.910 -6.477 3.535 1.00 40.88 83 SER A O 1
ATOM 617 N N . GLN A 1 84 ? 29.722 -7.523 4.385 1.00 41.84 84 GLN A N 1
ATOM 618 C CA . GLN A 1 84 ? 30.775 -7.023 3.523 1.00 41.84 84 GLN A CA 1
ATOM 619 C C . GLN A 1 84 ? 30.488 -7.509 2.090 1.00 41.84 84 GLN A C 1
ATOM 621 O O . GLN A 1 84 ? 30.583 -8.700 1.805 1.00 41.84 84 GLN A O 1
ATOM 626 N N . ALA A 1 85 ? 30.093 -6.598 1.200 1.00 35.94 85 ALA A N 1
ATOM 627 C CA . ALA A 1 85 ? 30.132 -6.833 -0.237 1.00 35.94 85 ALA A CA 1
ATOM 628 C C . ALA A 1 85 ? 31.381 -6.137 -0.775 1.00 35.94 85 ALA A C 1
ATOM 630 O O . ALA A 1 85 ? 31.509 -4.913 -0.753 1.00 35.94 85 ALA A O 1
ATOM 631 N N . SER A 1 86 ? 32.328 -6.981 -1.160 1.00 37.75 86 SER A N 1
ATOM 632 C CA . SER A 1 86 ? 33.648 -6.668 -1.670 1.00 37.75 86 SER A CA 1
ATOM 633 C C . SER A 1 86 ? 33.644 -5.635 -2.789 1.00 37.75 86 SER A C 1
ATOM 635 O O . SER A 1 86 ? 32.804 -5.650 -3.688 1.00 37.75 86 SER A O 1
ATOM 637 N N . ALA A 1 87 ? 34.677 -4.797 -2.760 1.00 46.09 87 ALA A N 1
ATOM 638 C CA . ALA A 1 87 ? 35.118 -4.003 -3.884 1.00 46.09 87 ALA A CA 1
ATOM 639 C C . ALA A 1 87 ? 35.326 -4.894 -5.118 1.00 46.09 87 ALA A C 1
ATOM 641 O O . ALA A 1 87 ? 36.242 -5.713 -5.160 1.00 46.09 87 ALA A O 1
ATOM 642 N N . TYR A 1 88 ? 34.502 -4.691 -6.141 1.00 38.25 88 TYR A N 1
ATOM 643 C CA . TYR A 1 88 ? 34.893 -4.936 -7.519 1.00 38.25 88 TYR A CA 1
ATOM 644 C C . TYR A 1 88 ? 34.289 -3.846 -8.406 1.00 38.25 88 TYR A C 1
ATOM 646 O O . TYR A 1 88 ? 33.083 -3.633 -8.455 1.00 38.25 88 TYR A O 1
ATOM 654 N N . THR A 1 89 ? 35.193 -3.138 -9.083 1.00 39.38 89 THR A N 1
ATOM 655 C CA . THR A 1 89 ? 34.980 -2.336 -10.296 1.00 39.38 89 THR A CA 1
ATOM 656 C C . THR A 1 89 ? 33.836 -1.321 -10.295 1.00 39.38 89 THR A C 1
ATOM 658 O O . THR A 1 89 ? 32.704 -1.593 -10.681 1.00 39.38 89 THR A O 1
ATOM 661 N N . GLN A 1 90 ? 34.237 -0.091 -9.974 1.00 49.53 90 GLN A N 1
ATOM 662 C CA . GLN A 1 90 ? 33.746 1.163 -10.544 1.00 49.53 90 GLN A CA 1
ATOM 663 C C . GLN A 1 90 ? 33.162 0.975 -11.958 1.00 49.53 90 GLN A C 1
ATOM 665 O O . GLN A 1 90 ? 33.906 0.868 -12.927 1.00 49.53 90 GLN A O 1
ATOM 670 N N . ASN A 1 91 ? 31.835 0.938 -12.061 1.00 45.09 91 ASN A N 1
ATOM 671 C CA . ASN A 1 91 ? 31.066 1.276 -13.256 1.00 45.09 91 ASN A CA 1
ATOM 672 C C . ASN A 1 91 ? 29.710 1.794 -12.766 1.00 45.09 91 ASN A C 1
ATOM 674 O O . ASN A 1 91 ? 28.880 1.053 -12.245 1.00 45.09 91 ASN A O 1
ATOM 678 N N . ALA A 1 92 ? 29.559 3.113 -12.819 1.00 51.94 92 ALA A N 1
ATOM 679 C CA . ALA A 1 92 ? 28.570 3.865 -12.069 1.00 51.94 92 ALA A CA 1
ATOM 680 C C . ALA A 1 92 ? 27.102 3.606 -12.471 1.00 51.94 92 ALA A C 1
ATOM 682 O O . ALA A 1 92 ? 26.765 3.363 -13.629 1.00 51.94 92 ALA A O 1
ATOM 683 N N . CYS A 1 93 ? 26.242 3.843 -11.474 1.00 49.62 93 CYS A N 1
ATOM 684 C CA . CYS A 1 93 ? 24.848 4.279 -11.582 1.00 49.62 93 CYS A CA 1
ATOM 685 C C . CYS A 1 93 ? 23.797 3.222 -11.952 1.00 49.62 93 CYS A C 1
ATOM 687 O O . CYS A 1 93 ? 23.114 3.340 -12.964 1.00 49.62 93 CYS A O 1
ATOM 689 N N . LEU A 1 94 ? 23.596 2.239 -11.071 1.00 47.94 94 LEU A N 1
ATOM 690 C CA . LEU A 1 94 ? 22.357 1.448 -11.005 1.00 47.94 94 LEU A CA 1
ATOM 691 C C . LEU A 1 94 ? 21.890 1.239 -9.556 1.00 47.94 94 LEU A C 1
ATOM 693 O O . LEU A 1 94 ? 21.228 0.250 -9.256 1.00 47.94 94 LEU A O 1
ATOM 697 N N . ASP A 1 95 ? 22.228 2.149 -8.639 1.00 53.97 95 ASP A N 1
ATOM 698 C CA . ASP A 1 95 ? 21.629 2.102 -7.309 1.00 53.97 95 ASP A CA 1
ATOM 699 C C . ASP A 1 95 ? 20.213 2.684 -7.376 1.00 53.97 95 ASP A C 1
ATOM 701 O O . ASP A 1 95 ? 19.974 3.882 -7.237 1.00 53.97 95 ASP A O 1
ATOM 705 N N . THR A 1 96 ? 19.263 1.811 -7.696 1.00 57.41 96 THR A N 1
ATOM 706 C CA . THR A 1 96 ? 17.837 2.068 -7.529 1.00 57.41 96 THR A CA 1
ATOM 707 C C . THR A 1 96 ? 17.355 1.551 -6.175 1.00 57.41 96 THR A C 1
ATOM 709 O O . THR A 1 96 ? 16.199 1.156 -6.051 1.00 57.41 96 THR A O 1
ATOM 712 N N . SER A 1 97 ? 18.185 1.484 -5.139 1.00 61.06 97 SER A N 1
ATOM 713 C CA . SER A 1 97 ? 17.660 1.285 -3.791 1.00 61.06 97 SER A CA 1
ATOM 714 C C . SER A 1 97 ? 17.117 2.628 -3.289 1.00 61.06 97 SER A C 1
ATOM 716 O O . SER A 1 97 ? 17.774 3.661 -3.365 1.00 61.06 97 SER A O 1
ATOM 718 N N . VAL A 1 98 ? 15.838 2.664 -2.893 1.00 58.97 98 VAL A N 1
ATOM 719 C CA . VAL A 1 98 ? 15.377 3.764 -2.029 1.00 58.97 98 VAL A CA 1
ATOM 720 C C . VAL A 1 98 ? 15.754 3.327 -0.614 1.00 58.97 98 VAL A C 1
ATOM 722 O O . VAL A 1 98 ? 15.450 2.182 -0.275 1.00 58.97 98 VAL A O 1
ATOM 725 N N . PRO A 1 99 ? 16.365 4.178 0.224 1.00 67.50 99 PRO A N 1
ATOM 726 C CA . PRO A 1 99 ? 16.719 3.803 1.595 1.00 67.50 99 PRO A CA 1
ATOM 727 C C . PRO A 1 99 ? 15.500 3.457 2.471 1.00 67.50 99 PRO A C 1
ATOM 729 O O . PRO A 1 99 ? 15.657 2.844 3.521 1.00 67.50 99 PRO A O 1
ATOM 732 N N . SER A 1 100 ? 14.285 3.836 2.058 1.00 75.12 100 SER A N 1
ATOM 733 C CA . SER A 1 100 ? 13.031 3.486 2.728 1.00 75.12 100 SER A CA 1
ATOM 734 C C . SER A 1 100 ? 11.849 3.540 1.754 1.00 75.12 100 SER A C 1
ATOM 736 O O . SER A 1 100 ? 11.906 4.214 0.725 1.00 75.12 100 SER A O 1
ATOM 738 N N . PHE A 1 101 ? 10.769 2.830 2.069 1.00 73.81 101 PHE A N 1
ATOM 739 C CA . PHE A 1 101 ? 9.546 2.843 1.274 1.00 73.81 101 PHE A CA 1
ATOM 740 C C . PHE A 1 101 ? 8.744 4.133 1.540 1.00 73.81 101 PHE A C 1
ATOM 742 O O . PHE A 1 101 ? 8.555 4.491 2.705 1.00 73.81 101 PHE A O 1
ATOM 749 N N . PRO A 1 102 ? 8.269 4.841 0.498 1.00 78.12 102 PRO A N 1
ATOM 750 C CA . PRO A 1 102 ? 7.543 6.097 0.671 1.00 78.12 102 PRO A CA 1
ATOM 751 C C . PRO A 1 102 ? 6.232 5.893 1.437 1.00 78.12 102 PRO A C 1
ATOM 753 O O . PRO A 1 102 ? 5.535 4.886 1.251 1.00 78.12 102 PRO A O 1
ATOM 756 N N . ARG A 1 103 ? 5.907 6.860 2.306 1.00 75.38 103 ARG A N 1
ATOM 757 C CA . ARG A 1 103 ? 4.811 6.742 3.285 1.00 75.38 103 ARG A CA 1
ATOM 758 C C . ARG A 1 103 ? 3.432 6.881 2.644 1.00 75.38 103 ARG A C 1
ATOM 760 O O . ARG A 1 103 ? 2.479 6.304 3.150 1.00 75.38 103 ARG A O 1
ATOM 767 N N . SER A 1 104 ? 3.328 7.583 1.513 1.00 87.19 104 SER A N 1
ATOM 768 C CA . SER A 1 104 ? 2.074 7.740 0.764 1.00 87.19 104 SER A CA 1
ATOM 769 C C . SER A 1 104 ? 2.066 6.953 -0.551 1.00 87.19 104 SER A C 1
ATOM 771 O O . SER A 1 104 ? 3.084 6.816 -1.234 1.00 87.19 104 SER A O 1
ATOM 773 N N . ALA A 1 105 ? 0.885 6.472 -0.956 1.00 82.06 105 ALA A N 1
ATOM 774 C CA . ALA A 1 105 ? 0.676 5.826 -2.253 1.00 82.06 105 ALA A CA 1
ATOM 775 C C . ALA A 1 105 ? 1.003 6.760 -3.432 1.00 82.06 105 ALA A C 1
ATOM 777 O O . ALA A 1 105 ? 1.573 6.318 -4.431 1.00 82.06 105 ALA A O 1
ATOM 778 N N . GLN A 1 106 ? 0.695 8.054 -3.301 1.00 86.12 106 GLN A N 1
ATOM 779 C CA . GLN A 1 106 ? 1.008 9.051 -4.325 1.00 86.12 106 GLN A CA 1
ATOM 780 C C . GLN A 1 106 ? 2.523 9.241 -4.461 1.00 86.12 106 GLN A C 1
ATOM 782 O O . GLN A 1 106 ? 3.050 9.226 -5.570 1.00 86.12 106 GLN A O 1
ATOM 787 N N . GLU A 1 107 ? 3.235 9.345 -3.340 1.00 83.75 107 GLU A N 1
ATOM 788 C CA . GLU A 1 107 ? 4.696 9.465 -3.310 1.00 83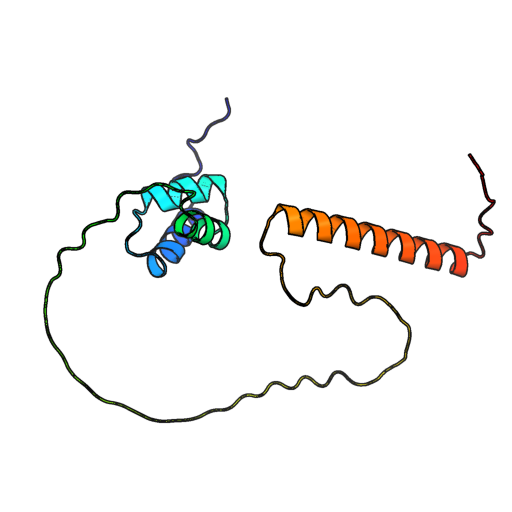.75 107 GLU A CA 1
ATOM 789 C C . GLU A 1 107 ? 5.366 8.230 -3.935 1.00 83.75 107 GLU A C 1
ATOM 791 O O . GLU A 1 107 ? 6.265 8.349 -4.764 1.00 83.75 107 GLU A O 1
ATOM 796 N N . ARG A 1 108 ? 4.849 7.031 -3.641 1.00 89.62 108 ARG A N 1
ATOM 797 C CA . ARG A 1 108 ? 5.294 5.782 -4.275 1.00 89.62 108 ARG A CA 1
ATOM 798 C C . ARG A 1 108 ? 5.122 5.793 -5.785 1.00 89.62 108 ARG A C 1
ATOM 800 O O . ARG A 1 108 ? 6.020 5.359 -6.506 1.00 89.62 108 ARG A O 1
ATOM 807 N N . MET A 1 109 ? 3.977 6.282 -6.254 1.00 89.56 109 MET A N 1
ATOM 808 C CA . MET A 1 109 ? 3.693 6.399 -7.676 1.00 89.56 109 MET A CA 1
ATOM 809 C C . MET A 1 109 ? 4.693 7.349 -8.342 1.00 89.56 109 MET A C 1
ATOM 811 O O . MET A 1 109 ? 5.261 6.995 -9.372 1.00 89.56 109 MET A O 1
ATOM 815 N N . MET A 1 110 ? 4.974 8.506 -7.740 1.00 86.94 110 MET A N 1
ATOM 816 C CA . MET A 1 110 ? 5.954 9.463 -8.269 1.00 86.94 110 MET A CA 1
ATOM 817 C C . MET A 1 110 ? 7.361 8.855 -8.339 1.00 86.94 110 MET A C 1
ATOM 819 O O . MET A 1 110 ? 7.970 8.858 -9.409 1.00 86.94 110 MET A O 1
ATOM 823 N N . SER A 1 111 ? 7.827 8.223 -7.255 1.00 87.44 111 SER A N 1
ATOM 824 C CA . SER A 1 111 ? 9.136 7.554 -7.205 1.00 87.44 111 SER A CA 1
ATOM 825 C C . SER A 1 111 ? 9.271 6.440 -8.246 1.00 87.44 111 SER A C 1
ATOM 827 O O . SER A 1 111 ? 10.334 6.257 -8.844 1.00 87.44 111 SER A O 1
ATOM 829 N N . PHE A 1 112 ? 8.195 5.687 -8.497 1.00 90.50 112 PHE A N 1
ATOM 830 C CA . PHE A 1 112 ? 8.175 4.670 -9.546 1.00 90.50 112 PHE A CA 1
ATOM 831 C C . PHE A 1 112 ? 8.357 5.283 -10.940 1.00 90.50 112 PHE A C 1
ATOM 833 O O . PHE A 1 112 ? 9.183 4.799 -11.716 1.00 90.50 112 PHE A O 1
ATOM 840 N N . HIS A 1 113 ? 7.618 6.351 -11.255 1.00 93.69 113 HIS A N 1
ATOM 841 C CA . HIS A 1 113 ? 7.710 7.026 -12.551 1.00 93.69 113 HIS A CA 1
ATOM 842 C C . HIS A 1 113 ? 9.100 7.613 -12.786 1.00 93.69 113 HIS A C 1
ATOM 844 O O . HIS A 1 113 ? 9.682 7.395 -13.849 1.00 93.69 113 HIS A O 1
ATOM 850 N N . GLU A 1 114 ? 9.653 8.292 -11.781 1.00 91.81 114 GLU A N 1
ATOM 851 C CA . GLU A 1 114 ? 10.993 8.873 -11.840 1.00 91.81 114 GLU A CA 1
ATOM 852 C C . GLU A 1 114 ? 12.051 7.795 -12.113 1.00 91.81 114 GLU A C 1
ATOM 854 O O . GLU A 1 114 ? 12.847 7.893 -13.051 1.00 91.81 114 GLU A O 1
ATOM 859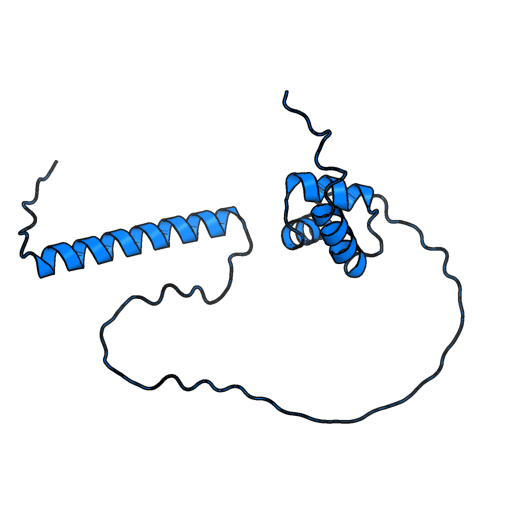 N N . ARG A 1 115 ? 12.019 6.701 -11.346 1.00 91.81 115 ARG A N 1
ATOM 860 C CA . ARG A 1 115 ? 12.957 5.587 -11.505 1.00 91.81 115 ARG A CA 1
ATOM 861 C C . ARG A 1 115 ? 12.829 4.902 -12.857 1.00 91.81 115 ARG A C 1
ATOM 863 O O . ARG A 1 115 ? 13.843 4.586 -13.479 1.00 91.81 115 ARG A O 1
ATOM 870 N N . LYS A 1 116 ? 11.596 4.668 -13.312 1.00 95.44 116 LYS A N 1
ATOM 871 C CA . LYS A 1 116 ? 11.320 4.101 -14.633 1.00 95.44 116 LYS A CA 1
ATOM 872 C C . LYS A 1 116 ? 11.918 4.986 -15.724 1.00 95.44 116 LYS A C 1
ATOM 874 O O . LYS A 1 116 ? 12.612 4.468 -16.594 1.00 95.44 116 LYS A O 1
ATOM 879 N N . ALA A 1 117 ? 11.696 6.299 -15.658 1.00 94.38 117 ALA A N 1
ATOM 880 C CA . ALA A 1 117 ? 12.249 7.247 -16.620 1.00 94.38 117 ALA A CA 1
ATOM 881 C C . ALA A 1 117 ? 13.785 7.202 -16.636 1.00 94.38 117 ALA A C 1
ATOM 883 O O . ALA A 1 117 ? 14.388 7.103 -17.703 1.00 94.38 117 ALA A O 1
ATOM 884 N N . ARG A 1 118 ? 14.419 7.168 -15.459 1.00 92.50 118 ARG A N 1
ATOM 885 C CA . ARG A 1 118 ? 15.881 7.080 -15.338 1.00 92.50 118 ARG A CA 1
ATOM 886 C C . ARG A 1 118 ? 16.453 5.785 -15.916 1.00 92.50 118 ARG A C 1
ATOM 888 O O . ARG A 1 118 ? 17.475 5.825 -16.596 1.00 92.50 118 ARG A O 1
ATOM 895 N N . LEU A 1 119 ? 15.800 4.646 -15.671 1.00 93.06 119 LEU A N 1
ATOM 896 C CA . LEU A 1 119 ? 16.201 3.358 -16.245 1.00 93.06 119 LEU A CA 1
ATOM 897 C C . LEU A 1 119 ? 16.084 3.361 -17.771 1.00 93.06 119 LEU A C 1
ATOM 899 O O . LEU A 1 119 ? 16.990 2.879 -18.448 1.00 93.06 119 LEU A O 1
ATOM 903 N N . ILE A 1 120 ? 15.001 3.930 -18.305 1.00 94.69 120 ILE A N 1
ATOM 904 C CA . ILE A 1 120 ? 14.794 4.057 -19.750 1.00 94.69 120 ILE A CA 1
ATOM 905 C C . ILE A 1 120 ? 15.885 4.933 -20.370 1.00 94.69 120 ILE A C 1
ATOM 907 O O . ILE A 1 120 ? 16.505 4.513 -21.344 1.00 94.69 120 ILE A O 1
ATOM 911 N N . GLU A 1 121 ? 16.167 6.108 -19.801 1.00 92.44 121 GLU A N 1
ATOM 912 C CA . GLU A 1 121 ? 17.187 7.011 -20.344 1.00 92.44 121 GLU A CA 1
ATOM 913 C C . GLU A 1 121 ? 18.589 6.391 -20.276 1.00 92.44 121 GLU A C 1
ATOM 915 O O . GLU A 1 121 ? 19.334 6.443 -21.252 1.00 92.44 121 GLU A O 1
ATOM 920 N N . ASN A 1 122 ? 18.938 5.722 -19.172 1.00 91.88 122 ASN A N 1
ATOM 921 C CA . ASN A 1 122 ? 20.235 5.052 -19.057 1.00 91.88 122 ASN A CA 1
ATOM 922 C C . ASN A 1 122 ? 20.378 3.896 -20.058 1.00 91.88 122 ASN A C 1
ATOM 924 O O . ASN A 1 122 ? 21.429 3.739 -20.678 1.00 91.88 122 ASN A O 1
ATOM 928 N N . ALA A 1 123 ? 19.318 3.103 -20.247 1.00 92.44 123 ALA A N 1
ATOM 929 C CA . ALA A 1 123 ? 19.294 2.058 -21.263 1.00 92.44 123 ALA A CA 1
ATOM 930 C C . ALA A 1 123 ? 19.431 2.650 -22.672 1.00 92.44 123 ALA A C 1
ATOM 932 O O . ALA A 1 123 ? 20.176 2.110 -23.488 1.00 92.44 123 ALA A O 1
ATOM 933 N N . ARG A 1 124 ? 18.771 3.785 -22.938 1.00 94.19 124 ARG A N 1
ATOM 934 C CA . ARG A 1 124 ? 18.865 4.507 -24.210 1.00 94.19 124 ARG A CA 1
ATOM 935 C C . ARG A 1 124 ? 20.296 4.968 -24.483 1.00 94.19 124 ARG A C 1
ATOM 937 O O . ARG A 1 124 ? 20.820 4.668 -25.550 1.00 94.19 124 ARG A O 1
ATOM 944 N N . GLN A 1 125 ? 20.943 5.621 -23.517 1.00 89.88 125 GLN A N 1
ATOM 945 C CA . GLN A 1 125 ? 22.336 6.076 -23.625 1.00 89.88 125 GLN A CA 1
ATOM 946 C C . GLN A 1 125 ? 23.291 4.910 -23.903 1.00 89.88 125 GLN A C 1
ATOM 948 O O . GLN A 1 125 ? 24.015 4.929 -24.896 1.00 89.88 125 GLN A O 1
ATOM 953 N N . LYS A 1 126 ? 23.207 3.836 -23.106 1.00 89.31 126 LYS A N 1
ATOM 954 C CA . LYS A 1 126 ? 24.014 2.620 -23.306 1.00 89.31 126 LYS A CA 1
ATOM 955 C C . LYS A 1 126 ? 23.795 1.990 -24.677 1.00 89.31 126 LYS A C 1
ATOM 957 O O . LYS A 1 126 ? 24.733 1.482 -25.286 1.00 89.31 126 LYS A O 1
ATOM 962 N N . TYR A 1 127 ? 22.556 1.998 -25.163 1.00 93.25 127 TYR A N 1
ATOM 963 C CA . TYR A 1 127 ? 22.225 1.478 -26.483 1.00 93.25 127 TYR A CA 1
ATOM 964 C C . TYR A 1 127 ? 22.868 2.319 -27.591 1.00 93.25 127 TYR A C 1
ATOM 966 O O . TYR A 1 127 ? 23.502 1.768 -28.488 1.00 93.25 127 TYR A O 1
ATOM 974 N N . ILE A 1 128 ? 22.772 3.645 -27.496 1.00 89.81 128 ILE A N 1
ATOM 975 C CA . ILE A 1 128 ? 23.396 4.581 -28.438 1.00 89.81 128 ILE A CA 1
ATOM 976 C C . ILE A 1 128 ? 24.917 4.399 -28.482 1.00 89.81 128 ILE A C 1
ATOM 978 O O . ILE A 1 128 ? 25.475 4.254 -29.568 1.00 89.81 128 ILE A O 1
ATOM 982 N N . GLU A 1 129 ? 25.574 4.348 -27.321 1.00 88.50 129 GLU A N 1
ATOM 983 C CA . GLU A 1 129 ? 27.023 4.136 -27.201 1.00 88.50 129 GLU A CA 1
ATOM 984 C C . GLU A 1 129 ? 27.453 2.800 -27.819 1.00 88.50 129 GLU A C 1
ATOM 986 O O . GLU A 1 129 ? 28.368 2.743 -28.648 1.00 88.50 129 GLU A O 1
ATOM 991 N N . LYS A 1 130 ? 26.749 1.717 -27.463 1.00 88.94 130 LYS A N 1
ATOM 992 C CA . LYS A 1 130 ? 27.043 0.366 -27.952 1.00 88.94 130 LYS A CA 1
ATOM 993 C C . LYS A 1 130 ? 26.888 0.249 -29.466 1.00 88.94 130 LYS A C 1
ATOM 995 O O . LYS A 1 130 ? 27.660 -0.467 -30.099 1.00 88.94 130 LYS A O 1
ATOM 1000 N N . HIS A 1 131 ? 25.888 0.915 -30.032 1.00 90.25 131 HIS A N 1
ATOM 1001 C CA . HIS A 1 131 ? 25.549 0.807 -31.449 1.00 90.25 131 HIS A CA 1
ATOM 1002 C C . HIS A 1 131 ? 26.082 1.974 -32.299 1.00 90.25 131 HIS A C 1
ATOM 1004 O O . HIS A 1 131 ? 25.773 2.035 -33.485 1.00 90.25 131 HIS A O 1
ATOM 1010 N N . GLN A 1 132 ? 26.866 2.893 -31.710 1.00 82.38 132 GLN A N 1
ATOM 1011 C CA . GLN A 1 132 ? 27.366 4.128 -32.337 1.00 82.38 132 GLN A CA 1
ATOM 1012 C C . GLN A 1 132 ? 26.290 4.882 -33.142 1.00 82.38 132 GLN A C 1
ATOM 1014 O O . GLN A 1 132 ? 26.561 5.469 -34.194 1.00 82.38 132 GLN A O 1
ATOM 1019 N N . LEU A 1 133 ? 25.051 4.872 -32.645 1.00 73.94 133 LEU A N 1
ATOM 1020 C CA . LEU A 1 133 ? 23.935 5.574 -33.266 1.00 73.94 133 LEU A CA 1
ATOM 1021 C C . LEU A 1 133 ? 24.133 7.069 -33.017 1.00 73.94 133 LEU A C 1
ATOM 1023 O O . LEU A 1 133 ? 23.781 7.571 -31.956 1.00 73.94 133 LEU A O 1
ATOM 1027 N N . LYS A 1 134 ? 24.719 7.803 -33.970 1.00 66.62 134 LYS A N 1
ATOM 1028 C CA . LYS A 1 134 ? 24.717 9.271 -33.902 1.00 66.62 134 LYS A CA 1
ATOM 1029 C C . LYS A 1 134 ? 23.258 9.708 -33.801 1.00 66.62 134 LYS A C 1
ATOM 1031 O O . LYS A 1 134 ? 22.499 9.470 -34.739 1.00 66.62 134 LYS A O 1
ATOM 1036 N N . LEU A 1 135 ? 22.869 10.290 -32.662 1.00 62.97 135 LEU A N 1
ATOM 1037 C CA . LEU A 1 135 ? 21.577 10.951 -32.530 1.00 62.97 135 LEU A CA 1
ATOM 1038 C C . LEU A 1 135 ? 21.563 12.033 -33.608 1.00 62.97 135 LEU A C 1
ATOM 1040 O O . LEU A 1 135 ? 22.220 13.060 -33.470 1.00 62.97 135 LEU A O 1
ATOM 1044 N N . ALA A 1 136 ? 20.893 11.766 -34.724 1.00 57.88 136 ALA A N 1
ATOM 1045 C CA . ALA A 1 136 ? 20.486 12.834 -35.606 1.00 57.88 136 ALA A CA 1
ATOM 1046 C C . ALA A 1 136 ? 19.554 13.688 -34.749 1.00 57.88 136 ALA A C 1
ATOM 1048 O O . ALA A 1 136 ? 18.500 13.212 -34.324 1.00 57.88 136 ALA A O 1
ATOM 1049 N N . GLU A 1 137 ? 20.008 14.888 -34.398 1.00 53.44 137 GLU A N 1
ATOM 1050 C CA . GLU A 1 137 ? 19.190 15.905 -33.759 1.00 53.44 137 GLU A CA 1
ATOM 1051 C C . GLU A 1 137 ? 18.032 16.227 -34.706 1.00 53.44 137 GLU A C 1
ATOM 1053 O O . GLU A 1 137 ? 18.106 17.120 -35.546 1.00 53.44 137 GLU A O 1
ATOM 1058 N N . PHE A 1 138 ? 16.953 15.454 -34.616 1.00 58.34 138 PHE A N 1
ATOM 1059 C CA . PHE A 1 138 ? 15.667 15.874 -35.134 1.00 58.34 138 PHE A CA 1
ATOM 1060 C C . PHE A 1 138 ? 15.118 16.873 -34.127 1.00 58.34 138 PHE A C 1
ATOM 1062 O O . PHE A 1 138 ? 14.425 16.527 -33.173 1.00 58.34 138 P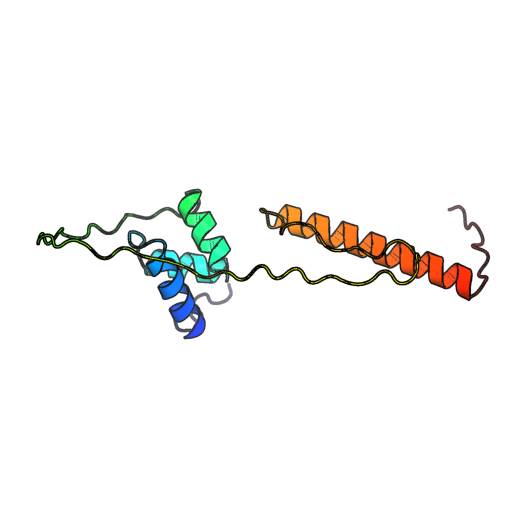HE A O 1
ATOM 1069 N N . ASN A 1 139 ? 15.558 18.112 -34.326 1.00 47.44 139 ASN A N 1
ATOM 1070 C CA . ASN A 1 139 ? 14.955 19.302 -33.765 1.00 47.44 139 ASN A CA 1
ATOM 1071 C C . ASN A 1 139 ? 13.530 19.384 -34.338 1.00 47.44 139 ASN A C 1
ATOM 1073 O O . ASN A 1 139 ? 13.367 19.557 -35.549 1.00 47.44 139 ASN A O 1
ATOM 1077 N N . CYS A 1 140 ? 12.528 19.210 -33.479 1.00 37.69 140 CYS A N 1
ATOM 1078 C CA . CYS A 1 140 ? 11.120 19.473 -33.765 1.00 37.69 140 CYS A CA 1
ATOM 1079 C C . CYS A 1 140 ? 10.626 20.509 -32.760 1.00 37.69 140 CYS A C 1
ATOM 1081 O O . CYS A 1 140 ? 10.780 20.235 -31.547 1.00 37.69 140 CYS A O 1
#

Sequence (140 aa):
MPQLSQYSGSPELQRMVRQVAEVLPYVPHDVILKDLVRSHSTDITISNILEGLVSYTPLTVPQTASTTSSNGAASTSGTSTSSQASAYTQNACLDTSVPSFPRSAQERMMSFHERKARLIENARQKYIEKHQLKLAEFNC

InterPro domains:
  IPR003892 Ubiquitin system component CUE [PS51140] (12-54)
  IPR048056 AUP1, CUE domain [cd14420] (12-56)